Protein AF-A0A7C7DSP7-F1 (afdb_monomer_lite)

Radius of gyration: 11.72 Å; chains: 1; bounding box: 33×27×27 Å

Foldseek 3Di:
DDAWDWDKWWKDAPNHTDFIWTWTADPVSQFIQTQGDRVPDRPDQDDPPHQKMWIQGPVRDIFIWGFDDAGSVRSTTGTGGD

Sequence (82 aa):
MHMDRIGEGAIYAAGVWLARVHYTVTEDGAAIALRVYDGERDLFCPPIPAAELLLEFADGSHRWFRPSHGNPVAGTYTIIGH

Secondary structure (DSSP, 8-state):
----EEEEEEEEETTEEEEEEEEEE-TTSS-EEEEEESSSSB--SSPPS-SSEEEEPTTS-EEEEEEEEEETTTTEEEEEE-

Structure (mmCIF, N/CA/C/O backbone):
data_AF-A0A7C7DSP7-F1
#
_entry.id   AF-A0A7C7DSP7-F1
#
loop_
_atom_site.group_PDB
_atom_site.id
_atom_site.type_symbol
_atom_site.label_atom_id
_atom_site.label_alt_id
_atom_site.label_comp_id
_atom_site.label_asym_id
_atom_site.label_entity_id
_atom_site.label_seq_id
_atom_site.pdbx_PDB_ins_code
_atom_site.Cartn_x
_atom_site.Cartn_y
_atom_site.Cartn_z
_atom_site.occupancy
_atom_site.B_iso_or_equiv
_atom_site.auth_seq_id
_atom_site.auth_comp_id
_atom_site.auth_asym_id
_atom_site.auth_atom_id
_atom_site.pdbx_PDB_model_num
ATOM 1 N N . MET A 1 1 ? 21.197 9.519 -13.548 1.00 41.53 1 MET A N 1
ATOM 2 C CA . MET A 1 1 ? 21.046 8.502 -12.491 1.00 41.53 1 MET A CA 1
ATOM 3 C C . MET A 1 1 ? 19.732 8.826 -11.808 1.00 41.53 1 MET A C 1
ATOM 5 O O . MET A 1 1 ? 19.688 9.784 -11.051 1.00 41.53 1 MET A O 1
ATOM 9 N N . HIS A 1 2 ? 18.652 8.184 -12.242 1.00 50.81 2 HIS A N 1
ATOM 10 C CA . HIS A 1 2 ? 17.301 8.425 -11.731 1.00 50.81 2 HIS A CA 1
ATOM 11 C C . HIS A 1 2 ? 17.020 7.390 -10.637 1.00 50.81 2 HIS A C 1
ATOM 13 O O . HIS A 1 2 ? 17.434 6.242 -10.788 1.00 50.81 2 HIS A O 1
ATOM 19 N N . MET A 1 3 ? 16.433 7.809 -9.514 1.00 58.53 3 MET A N 1
ATOM 20 C CA . MET A 1 3 ? 16.279 6.976 -8.316 1.00 58.53 3 MET A CA 1
ATOM 21 C C . MET A 1 3 ? 14.801 6.741 -8.020 1.00 58.53 3 MET A C 1
ATOM 23 O O . MET A 1 3 ? 14.035 7.699 -7.933 1.00 58.53 3 MET A O 1
ATOM 27 N N . ASP A 1 4 ? 14.432 5.476 -7.823 1.00 69.88 4 ASP A N 1
ATOM 28 C CA . ASP A 1 4 ? 13.130 5.088 -7.290 1.00 69.88 4 ASP A CA 1
ATOM 29 C C . ASP A 1 4 ? 12.863 5.777 -5.946 1.00 69.88 4 ASP A C 1
ATOM 31 O O . ASP A 1 4 ? 13.759 5.923 -5.103 1.00 69.88 4 ASP A O 1
ATOM 35 N N . ARG A 1 5 ? 11.609 6.177 -5.710 1.00 77.69 5 ARG A N 1
ATOM 36 C CA . ARG A 1 5 ? 11.213 6.711 -4.405 1.00 77.69 5 ARG A CA 1
ATOM 37 C C . ARG A 1 5 ? 10.950 5.541 -3.463 1.00 77.69 5 ARG A C 1
ATOM 39 O O . ARG A 1 5 ? 9.916 4.879 -3.557 1.00 77.69 5 ARG A O 1
ATOM 46 N N . ILE A 1 6 ? 11.872 5.321 -2.534 1.00 84.06 6 ILE A N 1
ATOM 47 C CA . ILE A 1 6 ? 11.806 4.254 -1.529 1.00 84.06 6 ILE A CA 1
ATOM 48 C C . ILE A 1 6 ? 11.462 4.863 -0.168 1.00 84.06 6 ILE A C 1
ATOM 50 O O . ILE A 1 6 ? 11.961 5.935 0.179 1.00 84.06 6 ILE A O 1
ATOM 54 N N . GLY A 1 7 ? 10.610 4.203 0.614 1.00 87.25 7 GLY A N 1
ATOM 55 C CA . GLY A 1 7 ? 10.318 4.647 1.975 1.00 87.25 7 GLY A CA 1
ATOM 56 C C . GLY A 1 7 ? 9.382 3.730 2.747 1.00 87.25 7 GLY A C 1
ATOM 57 O O . GLY A 1 7 ? 8.967 2.680 2.259 1.00 87.25 7 GLY A O 1
ATOM 58 N N . GLU A 1 8 ? 9.058 4.145 3.969 1.00 88.75 8 GLU A N 1
ATOM 59 C CA . GLU A 1 8 ? 8.046 3.500 4.804 1.00 88.75 8 GLU A CA 1
ATOM 60 C C . GLU A 1 8 ? 6.739 4.291 4.752 1.00 88.75 8 GLU A C 1
ATOM 62 O O . GLU A 1 8 ? 6.744 5.522 4.711 1.00 88.75 8 GLU A O 1
ATOM 67 N N . GLY A 1 9 ? 5.617 3.586 4.770 1.00 89.31 9 GLY A N 1
ATOM 68 C CA . GLY A 1 9 ? 4.292 4.181 4.735 1.00 89.31 9 GLY A CA 1
ATOM 69 C C . GLY A 1 9 ? 3.254 3.300 5.410 1.00 89.31 9 GLY A C 1
ATOM 70 O O . GLY A 1 9 ? 3.579 2.326 6.098 1.00 89.31 9 GLY A O 1
ATOM 71 N N . ALA A 1 10 ? 1.990 3.628 5.179 1.00 88.62 10 ALA A N 1
ATOM 72 C CA . ALA A 1 10 ? 0.857 2.842 5.644 1.00 88.62 10 ALA A CA 1
ATOM 73 C C . ALA A 1 10 ? -0.132 2.608 4.508 1.00 88.62 10 ALA A C 1
ATOM 75 O O . ALA A 1 10 ? -0.309 3.463 3.641 1.00 88.62 10 ALA A O 1
ATOM 76 N N . ILE A 1 11 ? -0.787 1.451 4.526 1.00 85.50 11 ILE A N 1
ATOM 77 C CA . ILE A 1 11 ? -1.894 1.164 3.617 1.00 85.50 11 ILE A CA 1
ATOM 78 C C . ILE A 1 11 ? -3.216 1.108 4.367 1.00 85.50 11 ILE A C 1
ATOM 80 O O . ILE A 1 11 ? -3.308 0.573 5.475 1.00 85.50 11 ILE A O 1
ATOM 84 N N . TYR A 1 12 ? -4.247 1.630 3.717 1.00 87.44 12 TYR A N 1
ATOM 85 C CA . TYR A 1 12 ? -5.610 1.657 4.219 1.00 87.44 12 TYR A CA 1
ATOM 86 C C . TYR A 1 12 ? -6.559 1.046 3.187 1.00 87.44 12 TYR A C 1
ATOM 88 O O . TYR A 1 12 ? -6.359 1.211 1.983 1.00 87.44 12 TYR A O 1
ATOM 96 N N . ALA A 1 13 ? -7.622 0.392 3.651 1.00 85.50 13 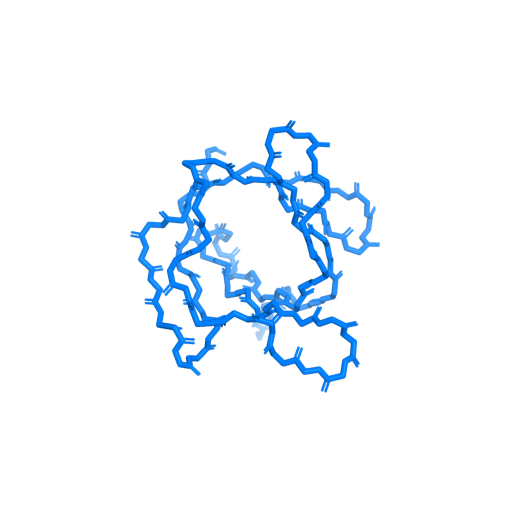ALA A N 1
ATOM 97 C CA . ALA A 1 13 ? -8.742 -0.050 2.821 1.00 85.50 13 ALA A CA 1
ATOM 98 C C . ALA A 1 13 ? -10.038 0.541 3.369 1.00 85.50 13 ALA A C 1
ATOM 100 O O . ALA A 1 13 ? -10.323 0.400 4.555 1.00 85.50 13 ALA A O 1
ATOM 101 N N . ALA A 1 14 ? -10.820 1.213 2.519 1.00 85.62 14 ALA A N 1
ATOM 102 C CA . ALA A 1 14 ? -12.077 1.858 2.917 1.00 85.62 14 ALA A CA 1
ATOM 103 C C . ALA A 1 14 ? -11.949 2.758 4.174 1.00 85.62 14 ALA A C 1
ATOM 105 O O . ALA A 1 14 ? -12.833 2.785 5.027 1.00 85.62 14 ALA A O 1
ATOM 106 N N . GLY A 1 15 ? -10.822 3.471 4.309 1.00 84.75 15 GLY A N 1
ATOM 107 C CA . GLY A 1 15 ? -10.528 4.337 5.461 1.00 84.75 15 GLY A CA 1
ATOM 108 C C . GLY A 1 15 ? -10.052 3.607 6.724 1.00 84.75 15 GLY A C 1
ATOM 109 O O . GLY A 1 15 ? -9.755 4.257 7.722 1.00 84.75 15 GLY A O 1
ATOM 110 N N . VAL A 1 16 ? -9.941 2.278 6.695 1.00 85.12 16 VAL A N 1
ATOM 111 C CA . VAL A 1 16 ? -9.425 1.467 7.803 1.00 85.12 16 VAL A CA 1
ATOM 112 C C . VAL A 1 16 ? -7.933 1.235 7.614 1.00 85.12 16 VAL A C 1
ATOM 114 O O . VAL A 1 16 ? -7.505 0.783 6.552 1.00 85.12 16 VAL A O 1
ATOM 117 N N . TRP A 1 17 ? -7.143 1.528 8.648 1.00 86.75 17 TRP A N 1
ATOM 118 C CA . TRP A 1 17 ? -5.713 1.222 8.670 1.00 86.75 17 TRP A CA 1
ATOM 119 C C . TRP A 1 17 ? -5.499 -0.292 8.633 1.00 86.75 17 TRP A C 1
ATOM 121 O O . TRP A 1 17 ? -6.080 -1.013 9.445 1.00 86.75 17 TRP A O 1
ATOM 131 N N . LEU A 1 18 ? -4.682 -0.770 7.692 1.00 79.75 18 LEU A N 1
ATOM 132 C CA . LEU A 1 18 ? -4.387 -2.196 7.557 1.00 79.75 18 LEU A CA 1
ATOM 133 C C . LEU A 1 18 ? -3.015 -2.553 8.119 1.00 79.75 18 LEU A C 1
ATOM 135 O O . LEU A 1 18 ? -2.912 -3.468 8.932 1.00 79.75 18 LEU A O 1
ATOM 139 N N . ALA A 1 19 ? -1.964 -1.884 7.643 1.00 78.81 19 ALA A N 1
ATOM 140 C CA . ALA A 1 19 ? -0.593 -2.238 7.990 1.00 78.81 19 ALA A CA 1
ATOM 141 C C . ALA A 1 19 ? 0.419 -1.157 7.594 1.00 78.81 19 ALA A C 1
ATOM 143 O O . ALA A 1 19 ? 0.155 -0.312 6.731 1.00 78.81 19 ALA A O 1
ATOM 144 N N . ARG A 1 20 ? 1.618 -1.251 8.183 1.00 83.69 20 ARG A N 1
ATOM 145 C CA . ARG A 1 20 ? 2.814 -0.561 7.691 1.00 83.69 20 ARG A CA 1
ATOM 146 C C . ARG A 1 20 ?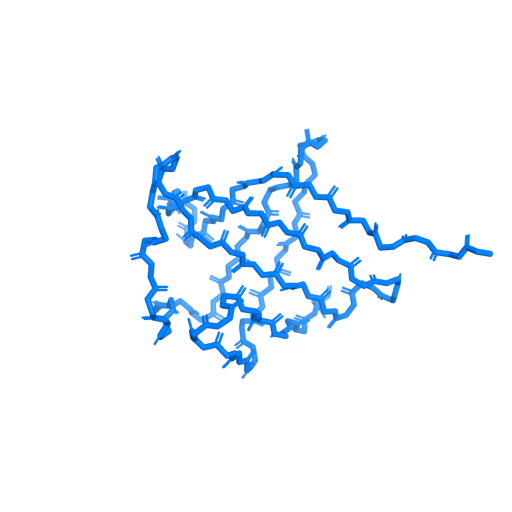 3.399 -1.292 6.490 1.00 83.69 20 ARG A C 1
ATOM 148 O O . ARG A 1 20 ? 3.327 -2.519 6.387 1.00 83.69 20 ARG A O 1
ATOM 155 N N . VAL A 1 21 ? 3.980 -0.514 5.583 1.00 81.38 21 VAL A N 1
ATOM 156 C CA . VAL A 1 21 ? 4.581 -1.025 4.352 1.00 81.38 21 VAL A CA 1
ATOM 157 C C . VAL A 1 21 ? 5.913 -0.364 4.049 1.00 81.38 21 VAL A C 1
ATOM 159 O O . VAL A 1 21 ? 6.100 0.822 4.314 1.00 81.38 21 VAL A O 1
ATOM 162 N N . HIS A 1 22 ? 6.830 -1.121 3.455 1.00 83.88 22 HIS A N 1
ATOM 163 C CA . HIS A 1 22 ? 7.928 -0.545 2.685 1.00 83.88 22 HIS A CA 1
ATOM 164 C C . HIS A 1 22 ? 7.463 -0.428 1.253 1.00 83.88 22 HIS A C 1
ATOM 166 O O . HIS A 1 22 ? 7.021 -1.420 0.672 1.00 83.88 22 HIS A O 1
ATOM 172 N N . TYR A 1 23 ? 7.559 0.772 0.698 1.00 81.19 23 TYR A N 1
ATOM 173 C CA . TYR A 1 23 ? 7.209 1.026 -0.683 1.00 81.19 23 TYR A CA 1
ATOM 174 C C . TYR A 1 23 ? 8.449 1.320 -1.521 1.00 81.19 23 TYR A C 1
ATOM 176 O O . TYR A 1 23 ? 9.417 1.927 -1.061 1.00 81.19 23 TYR A O 1
ATOM 184 N N . THR A 1 24 ? 8.395 0.919 -2.784 1.00 81.88 24 THR A N 1
ATOM 185 C CA . THR A 1 24 ? 9.283 1.408 -3.842 1.00 81.88 24 THR A CA 1
ATOM 186 C C . THR A 1 24 ? 8.405 1.842 -4.998 1.00 81.88 24 THR A C 1
ATOM 188 O O . THR A 1 24 ? 7.727 1.003 -5.585 1.00 81.88 24 THR A O 1
ATOM 191 N N . VAL A 1 25 ? 8.368 3.144 -5.275 1.00 77.25 25 VAL A N 1
ATOM 192 C CA . VAL A 1 25 ? 7.604 3.722 -6.385 1.00 77.25 25 VAL A CA 1
ATOM 193 C C . VAL A 1 25 ? 8.537 3.891 -7.577 1.00 77.25 25 VAL A C 1
ATOM 195 O O . VAL A 1 25 ? 9.567 4.558 -7.440 1.00 77.25 25 VAL A O 1
ATOM 198 N N . THR A 1 26 ? 8.154 3.315 -8.719 1.00 73.88 26 THR A N 1
ATOM 199 C CA . THR A 1 26 ? 8.875 3.500 -9.985 1.00 73.88 26 THR A CA 1
ATOM 200 C C . THR A 1 26 ? 8.845 4.957 -10.426 1.00 73.88 26 THR A C 1
ATOM 202 O O . THR A 1 26 ? 7.963 5.723 -10.038 1.00 73.88 26 THR A O 1
ATOM 205 N N . GLU A 1 27 ? 9.810 5.350 -11.252 1.00 73.56 27 GLU A N 1
ATOM 206 C CA . GLU A 1 27 ? 9.969 6.721 -11.755 1.00 73.56 27 GLU A CA 1
ATOM 207 C C . GLU A 1 27 ? 8.691 7.284 -12.403 1.00 73.56 27 GLU A C 1
ATOM 209 O O . GLU A 1 27 ? 8.265 8.398 -12.103 1.00 73.56 27 GLU A O 1
ATOM 214 N N . ASP A 1 28 ? 8.040 6.479 -13.239 1.00 69.12 28 ASP A N 1
ATOM 215 C CA . ASP A 1 28 ? 6.759 6.765 -13.895 1.00 69.12 28 ASP A CA 1
ATOM 216 C C . ASP A 1 28 ? 5.560 6.788 -12.927 1.00 69.12 28 ASP A C 1
ATOM 218 O O . ASP A 1 28 ? 4.451 7.170 -13.305 1.00 69.12 28 ASP A O 1
ATOM 222 N N . GLY A 1 29 ? 5.760 6.386 -11.670 1.00 64.62 29 GLY A N 1
ATOM 223 C CA . GLY A 1 29 ? 4.723 6.303 -10.651 1.00 64.62 29 GLY A CA 1
ATOM 224 C C . GLY A 1 29 ? 3.679 5.215 -10.906 1.00 64.62 29 GLY A C 1
ATOM 225 O O . GLY A 1 29 ? 2.717 5.137 -10.135 1.00 64.62 29 GLY A O 1
ATOM 226 N N . ALA A 1 30 ? 3.860 4.398 -11.948 1.00 62.34 30 ALA A N 1
ATOM 227 C CA . ALA A 1 30 ? 2.902 3.405 -12.413 1.00 62.34 30 ALA A CA 1
ATOM 228 C C . ALA A 1 30 ? 3.125 2.012 -11.809 1.00 62.34 30 ALA A C 1
ATOM 230 O O . ALA A 1 30 ? 2.390 1.083 -12.133 1.00 62.34 30 ALA A O 1
ATOM 231 N N . ALA A 1 31 ? 4.117 1.834 -10.935 1.00 62.31 31 ALA A N 1
ATOM 232 C CA . ALA A 1 31 ? 4.255 0.628 -10.134 1.00 62.31 31 ALA A CA 1
ATOM 233 C C . ALA A 1 31 ? 4.759 0.951 -8.725 1.00 62.31 31 ALA A C 1
ATOM 235 O O . ALA A 1 31 ? 5.592 1.836 -8.521 1.00 62.31 31 ALA A O 1
ATOM 236 N N . ILE A 1 32 ? 4.228 0.224 -7.737 1.00 69.19 32 ILE A N 1
ATOM 237 C CA . ILE A 1 32 ? 4.606 0.382 -6.335 1.00 69.19 32 ILE A CA 1
ATOM 238 C C . ILE A 1 32 ? 4.797 -1.001 -5.711 1.00 69.19 32 ILE A C 1
ATOM 240 O O . ILE A 1 32 ? 3.828 -1.670 -5.364 1.00 69.19 32 ILE A O 1
ATOM 244 N N . ALA A 1 33 ? 6.043 -1.429 -5.517 1.00 69.00 33 ALA A N 1
ATOM 245 C CA . ALA A 1 33 ? 6.309 -2.626 -4.723 1.00 69.00 33 ALA A CA 1
ATOM 246 C C . ALA A 1 33 ? 5.955 -2.338 -3.256 1.00 69.00 33 ALA A C 1
ATOM 248 O O . ALA A 1 33 ? 6.384 -1.305 -2.748 1.00 69.00 33 ALA A O 1
ATOM 249 N N . LEU A 1 34 ? 5.185 -3.208 -2.585 1.00 73.75 34 LEU A N 1
ATOM 250 C CA . LEU A 1 34 ? 4.737 -3.005 -1.199 1.00 73.75 34 LEU A CA 1
ATOM 251 C C . LEU A 1 34 ? 5.029 -4.225 -0.334 1.00 73.75 34 LEU A C 1
ATOM 253 O O . LEU A 1 34 ? 4.293 -5.211 -0.368 1.00 73.75 34 LEU A O 1
ATOM 257 N N . ARG A 1 35 ? 6.037 -4.132 0.524 1.00 74.06 35 ARG A N 1
ATOM 258 C CA . ARG A 1 35 ? 6.290 -5.159 1.531 1.00 74.06 35 ARG A CA 1
ATOM 259 C C . ARG A 1 35 ? 5.491 -4.836 2.786 1.00 74.06 35 ARG A C 1
ATOM 261 O O . ARG A 1 35 ? 5.749 -3.812 3.408 1.00 74.06 35 ARG A O 1
ATOM 268 N N . VAL A 1 36 ? 4.526 -5.682 3.144 1.00 71.94 36 VAL A N 1
ATOM 269 C CA . VAL A 1 36 ? 3.654 -5.491 4.316 1.00 71.94 36 VAL A CA 1
ATOM 270 C C . VAL A 1 36 ? 4.246 -6.200 5.532 1.00 71.94 36 VAL A C 1
ATOM 272 O O . VAL A 1 36 ? 4.431 -7.416 5.497 1.00 71.94 36 VAL A O 1
ATOM 275 N N . TYR A 1 37 ? 4.507 -5.468 6.613 1.00 69.94 37 TYR A N 1
ATOM 276 C CA . TYR A 1 37 ? 5.153 -6.003 7.817 1.00 69.94 37 TYR A CA 1
ATOM 277 C C . TYR A 1 37 ? 4.555 -5.388 9.095 1.00 69.94 37 TYR A C 1
ATOM 279 O O . TYR A 1 37 ? 4.077 -4.253 9.074 1.00 69.94 37 TYR A O 1
ATOM 287 N N . ASP A 1 38 ? 4.560 -6.130 10.209 1.00 65.38 38 ASP A N 1
ATOM 288 C CA . ASP A 1 38 ? 4.081 -5.650 11.528 1.00 65.38 38 ASP A CA 1
ATOM 289 C C . ASP A 1 38 ? 5.153 -4.912 12.343 1.00 65.38 38 ASP A C 1
ATOM 291 O O . ASP A 1 38 ? 4.895 -4.476 13.462 1.00 65.38 38 ASP A O 1
ATOM 295 N N . GLY A 1 39 ? 6.351 -4.755 11.782 1.00 61.16 39 GLY A N 1
ATOM 296 C CA . GLY A 1 39 ? 7.529 -4.241 12.481 1.00 61.16 39 GLY A CA 1
ATOM 297 C C . GLY A 1 39 ? 8.569 -5.317 12.794 1.00 61.16 39 GLY A C 1
ATOM 298 O O . GLY A 1 39 ? 9.737 -4.972 12.938 1.00 61.16 39 GLY A O 1
ATOM 299 N N . GLU A 1 40 ? 8.194 -6.599 12.809 1.00 59.56 40 GLU A N 1
ATOM 300 C CA . GLU A 1 40 ? 9.117 -7.715 13.067 1.00 59.56 40 GLU A CA 1
ATOM 301 C C . GLU A 1 40 ? 9.033 -8.830 12.011 1.00 59.56 40 GLU A C 1
ATOM 303 O O . GLU A 1 40 ? 10.024 -9.521 11.763 1.00 59.56 40 GLU A O 1
ATOM 308 N N . ARG A 1 41 ? 7.874 -9.020 11.364 1.00 58.16 41 ARG A N 1
ATOM 309 C CA . ARG A 1 41 ? 7.613 -10.108 10.411 1.00 58.16 41 ARG A CA 1
ATOM 310 C C . ARG A 1 41 ? 6.805 -9.627 9.210 1.00 58.16 41 ARG A C 1
ATOM 312 O O . ARG A 1 41 ? 5.950 -8.750 9.313 1.00 58.16 41 ARG A O 1
ATOM 319 N N . ASP A 1 42 ? 7.058 -10.255 8.064 1.00 61.59 42 ASP A N 1
ATOM 320 C CA . ASP A 1 42 ? 6.200 -10.121 6.888 1.00 61.59 42 ASP A CA 1
ATOM 321 C C . ASP A 1 42 ? 4.809 -10.672 7.222 1.00 61.59 42 ASP A C 1
ATOM 323 O O . ASP A 1 42 ? 4.653 -11.852 7.541 1.00 61.59 42 ASP A O 1
ATOM 327 N N . LEU A 1 43 ? 3.804 -9.795 7.199 1.00 59.00 43 LEU A N 1
ATOM 328 C CA . LEU A 1 43 ? 2.460 -10.100 7.695 1.00 59.00 43 LEU A CA 1
ATOM 329 C C . LEU A 1 43 ? 1.612 -10.890 6.691 1.00 59.00 43 LEU A C 1
ATOM 331 O O . LEU A 1 43 ? 0.633 -11.518 7.090 1.00 59.00 43 LEU A O 1
ATOM 335 N N . PHE A 1 44 ? 1.949 -10.860 5.397 1.00 54.94 44 PHE A N 1
ATOM 336 C CA . PHE A 1 44 ? 1.081 -11.410 4.354 1.00 54.94 44 PHE A CA 1
ATOM 337 C C . PHE A 1 44 ? 1.824 -12.145 3.240 1.00 54.94 44 PHE A C 1
ATOM 339 O O . PHE A 1 44 ? 2.748 -11.618 2.628 1.00 54.94 44 PHE A O 1
ATOM 346 N N . CYS A 1 45 ? 1.291 -13.321 2.898 1.00 51.03 45 CYS A N 1
ATOM 347 C CA . CYS A 1 45 ? 1.331 -13.872 1.549 1.00 51.03 45 CYS A CA 1
ATOM 348 C C . CYS A 1 45 ? 0.007 -13.430 0.871 1.00 51.03 45 CYS A C 1
ATOM 350 O O . CYS A 1 45 ? -1.049 -13.843 1.353 1.00 51.03 45 CYS A O 1
ATOM 352 N N . PRO A 1 46 ? 0.006 -12.520 -0.127 1.00 57.16 46 PRO A N 1
ATOM 353 C CA . PRO A 1 46 ? -1.203 -11.962 -0.749 1.00 57.16 46 PRO A CA 1
ATOM 354 C C . PRO A 1 46 ? -2.216 -12.977 -1.297 1.00 57.16 46 PRO A C 1
ATOM 356 O O . PRO A 1 46 ? -1.876 -14.147 -1.487 1.00 57.16 46 PRO A O 1
ATOM 359 N N . PRO A 1 47 ? -3.438 -12.512 -1.652 1.00 56.59 47 PRO A N 1
ATOM 360 C CA . PRO A 1 47 ? -3.843 -11.107 -1.873 1.00 56.59 47 PRO A CA 1
ATOM 361 C C . PRO A 1 47 ? -4.360 -10.364 -0.632 1.00 56.59 47 PRO A C 1
ATOM 363 O O . PRO A 1 47 ? -5.093 -10.926 0.177 1.00 56.59 47 PRO A O 1
ATOM 366 N N . ILE A 1 48 ? -4.040 -9.064 -0.531 1.00 63.03 48 ILE A N 1
ATOM 367 C CA . ILE A 1 48 ? -4.784 -8.127 0.327 1.00 63.03 48 ILE A CA 1
ATOM 368 C C . ILE A 1 48 ? -6.216 -8.076 -0.237 1.00 63.03 48 ILE A C 1
ATOM 370 O O . ILE A 1 48 ? -6.372 -7.710 -1.404 1.00 63.03 48 ILE A O 1
ATOM 374 N N . PRO A 1 49 ? -7.258 -8.456 0.524 1.00 63.41 49 PRO A N 1
ATOM 375 C CA . PRO A 1 49 ? -8.620 -8.595 0.008 1.00 63.41 49 PRO A CA 1
ATOM 376 C C . PRO A 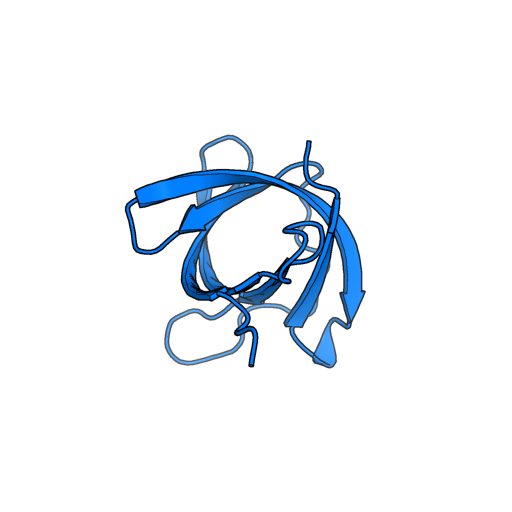1 49 ? -9.320 -7.231 -0.101 1.00 63.41 49 PRO A C 1
ATOM 378 O O . PRO A 1 49 ? -10.341 -6.986 0.535 1.00 63.41 49 PRO A O 1
ATOM 381 N N . ALA A 1 50 ? -8.757 -6.317 -0.891 1.00 69.81 50 ALA A N 1
ATOM 382 C CA . ALA A 1 50 ? -9.305 -4.989 -1.127 1.00 69.81 50 ALA A CA 1
ATOM 383 C C . ALA A 1 50 ? -9.248 -4.647 -2.619 1.00 69.81 50 ALA A C 1
ATOM 385 O O . ALA A 1 50 ? -8.205 -4.769 -3.259 1.00 69.81 50 ALA A O 1
ATOM 386 N N . ALA A 1 51 ? -10.385 -4.206 -3.165 1.00 74.62 51 ALA A N 1
ATOM 387 C CA . ALA A 1 51 ? -10.482 -3.768 -4.557 1.00 74.62 51 ALA A CA 1
ATOM 388 C C . ALA A 1 51 ? -9.750 -2.437 -4.802 1.00 74.62 51 ALA A C 1
ATOM 390 O O . ALA A 1 51 ? -9.312 -2.166 -5.918 1.00 74.62 51 ALA A O 1
ATOM 391 N N . GLU A 1 52 ? -9.619 -1.620 -3.758 1.00 82.44 52 GLU A N 1
ATOM 392 C CA . GLU A 1 52 ? -8.972 -0.316 -3.788 1.00 82.44 52 GLU A CA 1
ATOM 393 C C . GLU A 1 52 ? -8.302 -0.048 -2.438 1.00 82.44 52 GLU A C 1
ATOM 395 O O . GLU A 1 52 ? -8.847 -0.370 -1.377 1.00 82.44 52 GLU A O 1
ATOM 400 N N . LEU A 1 53 ? -7.097 0.505 -2.494 1.00 83.69 53 LEU A N 1
ATOM 401 C CA . LEU A 1 53 ? -6.234 0.772 -1.354 1.00 83.69 53 LEU A CA 1
ATOM 402 C C . LEU A 1 53 ? -5.731 2.214 -1.419 1.00 83.69 53 LEU A C 1
ATOM 404 O O . LEU A 1 53 ? -5.561 2.784 -2.497 1.00 83.69 53 LEU A O 1
ATOM 408 N N . LEU A 1 54 ? -5.463 2.791 -0.255 1.00 88.00 54 LEU A N 1
ATOM 409 C CA . LEU A 1 54 ? -4.818 4.090 -0.109 1.00 88.00 54 LEU A CA 1
ATOM 410 C C . LEU A 1 54 ? -3.429 3.879 0.480 1.00 88.00 54 LEU A C 1
ATOM 412 O O . LEU A 1 54 ? -3.313 3.306 1.561 1.00 88.00 54 LEU A O 1
ATOM 416 N N . LEU A 1 55 ? -2.393 4.342 -0.214 1.00 87.06 55 LEU A N 1
ATOM 417 C CA . LE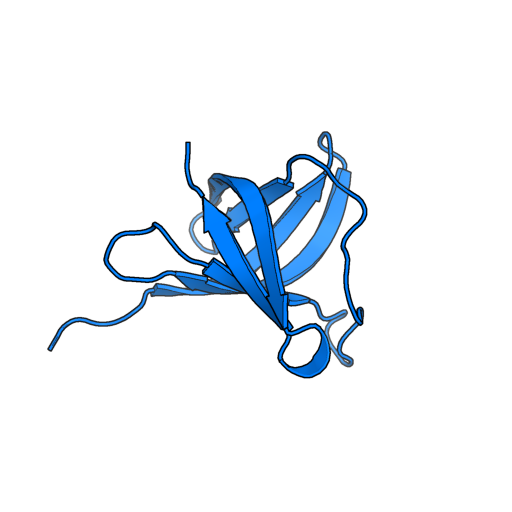U A 1 55 ? -1.036 4.419 0.316 1.00 87.06 55 LEU A CA 1
ATOM 418 C C . LEU A 1 55 ? -0.804 5.811 0.894 1.00 87.06 55 LEU A C 1
ATOM 420 O O . LEU A 1 55 ? -0.942 6.801 0.181 1.00 87.06 55 LEU A O 1
ATOM 424 N N . GLU A 1 56 ? -0.413 5.869 2.158 1.00 90.88 56 GLU A N 1
ATOM 425 C CA . GLU A 1 56 ? 0.166 7.046 2.796 1.00 90.88 56 GLU A CA 1
ATOM 426 C C . GLU A 1 56 ? 1.687 6.947 2.768 1.00 90.88 56 GLU A C 1
ATOM 428 O O . GLU A 1 56 ? 2.266 5.974 3.257 1.00 90.88 56 GLU A O 1
ATOM 433 N N . PHE A 1 57 ? 2.325 7.951 2.178 1.00 88.38 57 PHE A N 1
ATOM 434 C CA . PHE A 1 57 ? 3.773 8.071 2.103 1.00 88.38 57 PHE A CA 1
ATOM 435 C C . PHE A 1 57 ? 4.345 8.732 3.364 1.00 88.38 57 PHE A C 1
ATOM 437 O O . PHE A 1 57 ? 3.643 9.422 4.098 1.00 88.38 57 PHE A O 1
ATOM 444 N N . ALA A 1 58 ? 5.658 8.599 3.574 1.00 86.06 58 ALA A N 1
ATOM 445 C CA . ALA A 1 58 ? 6.352 9.192 4.723 1.00 86.06 58 ALA A CA 1
ATOM 446 C C . ALA A 1 58 ? 6.232 10.729 4.827 1.00 86.06 58 ALA A C 1
ATOM 448 O O . ALA A 1 58 ? 6.412 11.285 5.905 1.00 86.06 58 ALA A O 1
ATOM 449 N N . ASP A 1 59 ? 5.956 11.423 3.719 1.00 85.50 59 ASP A N 1
ATOM 450 C CA . ASP A 1 59 ? 5.736 12.878 3.692 1.00 85.50 59 ASP A CA 1
ATOM 451 C C . ASP A 1 59 ? 4.278 13.274 3.988 1.00 85.50 59 ASP A C 1
ATOM 453 O O . ASP A 1 59 ? 3.929 14.449 3.884 1.00 85.50 59 ASP A O 1
ATOM 457 N N . GLY A 1 60 ? 3.423 12.304 4.329 1.00 87.00 60 GLY A N 1
ATOM 458 C CA . GLY A 1 60 ? 1.997 12.497 4.578 1.00 87.00 60 GLY A CA 1
ATOM 459 C C . GLY A 1 60 ? 1.150 12.637 3.312 1.00 87.00 60 GLY A C 1
ATOM 460 O O . GLY A 1 60 ? -0.057 12.840 3.419 1.00 87.00 60 GLY A O 1
ATOM 461 N N . SER A 1 61 ? 1.743 12.541 2.116 1.00 88.94 61 SER A N 1
ATOM 462 C CA . SER A 1 61 ? 0.969 12.494 0.876 1.00 88.94 61 SER A CA 1
ATOM 463 C C . SER A 1 61 ? 0.272 11.143 0.711 1.00 88.94 61 SER A C 1
ATOM 465 O O . SER A 1 61 ? 0.718 10.118 1.234 1.00 88.94 61 SER A O 1
ATOM 467 N N . HIS A 1 62 ? -0.828 11.135 -0.043 1.00 88.75 62 HIS A N 1
ATOM 468 C CA . HIS A 1 62 ? -1.654 9.947 -0.243 1.00 88.75 62 HIS A CA 1
ATOM 469 C C . HIS A 1 62 ? -1.822 9.614 -1.723 1.00 88.75 62 HIS A C 1
ATOM 471 O O . HIS A 1 62 ? -1.944 10.509 -2.561 1.00 88.75 62 HIS A O 1
ATOM 477 N N . ARG A 1 63 ? -1.880 8.321 -2.052 1.00 84.88 63 ARG A N 1
ATOM 478 C CA . ARG A 1 63 ? -2.201 7.837 -3.400 1.00 84.88 63 ARG A CA 1
ATOM 479 C C . ARG A 1 63 ? -3.175 6.671 -3.346 1.00 84.88 63 ARG A C 1
ATOM 481 O O . ARG A 1 63 ? -2.890 5.645 -2.730 1.00 84.88 63 ARG A O 1
ATOM 488 N N . TRP A 1 64 ? -4.305 6.838 -4.024 1.00 84.50 64 TRP A N 1
ATOM 489 C CA . TRP A 1 64 ? -5.257 5.761 -4.266 1.00 84.50 64 TRP A CA 1
ATOM 490 C C . TRP A 1 64 ? -4.749 4.830 -5.342 1.00 84.50 64 TRP A C 1
ATOM 492 O O . TRP A 1 64 ? -4.136 5.266 -6.320 1.00 84.50 64 TRP A O 1
ATOM 502 N N . PHE A 1 65 ? -5.017 3.545 -5.159 1.00 78.25 65 PHE A N 1
ATOM 503 C CA . PHE A 1 65 ? -4.530 2.557 -6.080 1.00 78.25 65 PHE A CA 1
ATOM 504 C C . PHE A 1 65 ? -5.273 1.229 -6.047 1.00 78.25 65 PHE A C 1
ATOM 506 O O . PHE A 1 65 ? -5.936 0.881 -5.070 1.00 78.25 65 PHE A O 1
ATOM 513 N N . ARG A 1 66 ? -5.118 0.454 -7.124 1.00 76.69 66 ARG A N 1
ATOM 514 C CA . ARG A 1 66 ? -5.665 -0.900 -7.224 1.00 76.69 66 ARG A CA 1
ATOM 515 C C . ARG A 1 66 ? -4.543 -1.913 -7.424 1.00 76.69 66 ARG A C 1
ATOM 517 O O . ARG A 1 66 ? -3.729 -1.724 -8.333 1.00 76.69 66 ARG A O 1
ATOM 524 N N . PRO A 1 67 ? -4.472 -2.975 -6.607 1.00 71.75 67 PRO A N 1
ATOM 525 C CA . PRO A 1 67 ? -3.527 -4.055 -6.853 1.00 71.75 67 PRO A CA 1
ATOM 526 C C . PRO A 1 67 ? -3.904 -4.752 -8.170 1.00 71.75 67 PRO A C 1
ATOM 528 O O . PRO A 1 67 ? -5.016 -5.259 -8.297 1.00 71.75 67 PRO A O 1
ATOM 531 N N . SER A 1 68 ? -3.011 -4.751 -9.165 1.00 67.44 68 SER A N 1
ATOM 532 C CA . SER A 1 68 ? -3.273 -5.386 -10.469 1.00 67.44 68 SER A CA 1
ATOM 533 C C . SER A 1 68 ? -2.719 -6.812 -10.533 1.00 67.44 68 SER A C 1
ATOM 535 O O . SER A 1 68 ? -3.431 -7.749 -10.885 1.00 67.44 68 SER A O 1
ATOM 537 N N . HIS A 1 69 ? -1.455 -6.987 -10.147 1.00 60.28 69 HIS A N 1
ATOM 538 C CA . HIS A 1 69 ? -0.755 -8.266 -10.037 1.00 60.28 69 HIS A CA 1
ATOM 539 C C . HIS A 1 69 ? 0.369 -8.136 -9.002 1.00 60.28 69 HIS A C 1
ATOM 541 O O . HIS A 1 69 ? 0.811 -7.030 -8.701 1.00 60.28 69 HIS A O 1
ATOM 547 N N . GLY A 1 70 ? 0.856 -9.241 -8.449 1.00 59.12 70 GLY A N 1
ATOM 548 C CA . GLY A 1 70 ? 1.980 -9.198 -7.526 1.00 59.12 70 GLY A CA 1
ATOM 549 C C . GLY A 1 70 ? 2.565 -10.570 -7.254 1.00 59.12 70 GLY A C 1
ATOM 550 O O . GLY A 1 70 ? 1.897 -11.584 -7.448 1.00 59.12 70 GLY A O 1
ATOM 551 N N . ASN A 1 71 ? 3.816 -10.592 -6.800 1.00 53.84 71 ASN A N 1
ATOM 552 C CA . ASN A 1 71 ? 4.451 -11.803 -6.302 1.00 53.84 71 ASN A CA 1
ATOM 553 C C . ASN A 1 71 ? 4.287 -11.854 -4.774 1.00 53.84 71 ASN A C 1
ATOM 555 O O . ASN A 1 71 ? 4.923 -11.056 -4.076 1.00 53.84 71 ASN A O 1
ATOM 559 N N . PRO A 1 72 ? 3.492 -12.805 -4.247 1.00 50.28 72 PRO A N 1
ATOM 560 C CA . PRO A 1 72 ? 3.283 -12.955 -2.816 1.00 50.28 72 PRO A CA 1
ATOM 561 C C . PRO A 1 72 ? 4.524 -13.243 -2.006 1.00 50.28 72 PRO A C 1
ATOM 563 O O . PRO A 1 72 ? 4.659 -12.783 -0.879 1.00 50.28 72 PRO A O 1
ATOM 566 N N . VAL A 1 73 ? 5.438 -13.982 -2.615 1.00 47.19 73 VAL A N 1
ATOM 567 C CA . VAL A 1 73 ? 6.685 -14.401 -1.994 1.00 47.19 73 VAL A CA 1
ATOM 568 C C . VAL A 1 73 ? 7.670 -13.233 -1.930 1.00 47.19 73 VAL A C 1
ATOM 570 O O . VAL A 1 73 ? 8.512 -13.193 -1.042 1.00 47.19 73 VAL A O 1
ATOM 573 N N . ALA A 1 74 ? 7.550 -12.261 -2.841 1.00 50.50 74 ALA A N 1
ATOM 574 C CA . ALA A 1 74 ? 8.431 -11.096 -2.904 1.00 50.50 74 ALA A CA 1
ATOM 575 C C . ALA A 1 74 ? 7.804 -9.807 -2.343 1.00 50.50 74 ALA A C 1
ATOM 577 O O . ALA A 1 74 ? 8.433 -8.755 -2.440 1.00 50.50 74 ALA A O 1
ATOM 578 N N . GLY A 1 75 ? 6.565 -9.845 -1.827 1.00 51.78 75 GLY A N 1
ATOM 579 C CA . GLY A 1 75 ? 5.860 -8.649 -1.342 1.00 51.78 75 GLY A CA 1
ATOM 580 C C . GLY A 1 75 ? 5.858 -7.511 -2.369 1.00 51.78 75 GLY A C 1
ATOM 581 O O . GLY A 1 75 ? 6.070 -6.355 -2.034 1.00 51.78 75 GLY A O 1
ATOM 582 N N . THR A 1 76 ? 5.745 -7.835 -3.654 1.00 56.31 76 THR A N 1
ATOM 583 C CA . THR A 1 76 ? 5.846 -6.845 -4.731 1.00 56.31 76 THR A CA 1
ATOM 584 C C . THR A 1 76 ? 4.524 -6.802 -5.460 1.00 56.31 76 THR A C 1
ATOM 586 O O . THR A 1 76 ? 4.073 -7.831 -5.959 1.00 56.31 76 THR A O 1
ATOM 589 N N . TYR A 1 77 ? 3.919 -5.620 -5.526 1.00 63.97 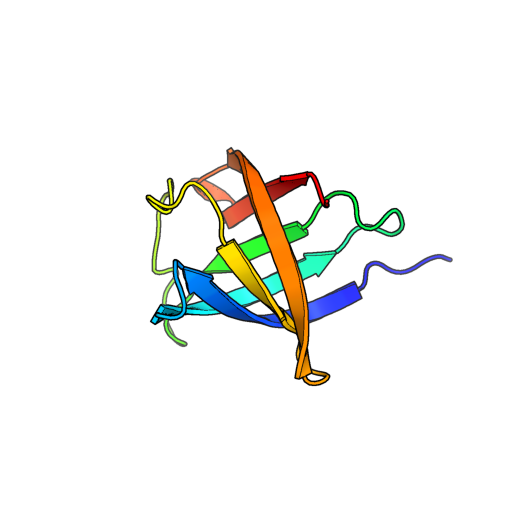77 TYR A N 1
ATOM 590 C CA . TYR A 1 77 ? 2.676 -5.385 -6.241 1.00 63.97 77 TYR A CA 1
ATOM 591 C C . TYR A 1 77 ? 2.957 -4.440 -7.404 1.00 63.97 77 TYR A C 1
ATOM 593 O O . TYR A 1 77 ? 3.751 -3.511 -7.309 1.00 63.97 77 TYR A O 1
ATOM 601 N N . THR A 1 78 ? 2.328 -4.695 -8.534 1.00 62.31 78 THR A N 1
ATOM 602 C CA . THR A 1 78 ? 2.203 -3.713 -9.600 1.00 62.31 78 THR A CA 1
ATOM 603 C C . THR A 1 78 ? 0.844 -3.066 -9.431 1.00 62.31 78 THR A C 1
ATOM 605 O O . THR A 1 78 ? -0.141 -3.714 -9.061 1.00 62.31 78 THR A O 1
ATOM 608 N N . ILE A 1 79 ? 0.814 -1.755 -9.599 1.00 67.31 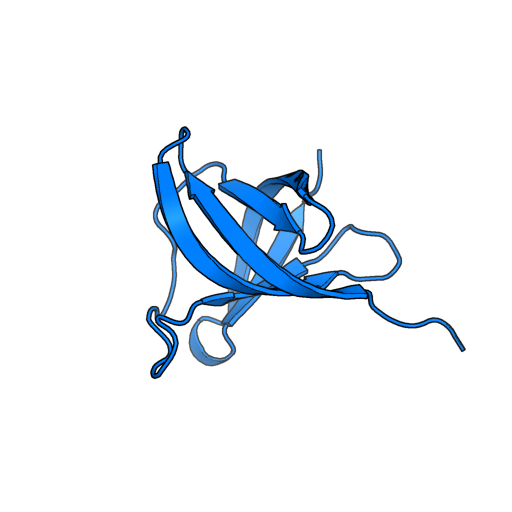79 ILE A N 1
ATOM 609 C CA . ILE A 1 79 ? -0.285 -0.935 -9.136 1.00 67.31 79 ILE A CA 1
ATOM 610 C C . ILE A 1 79 ? -0.597 0.077 -10.223 1.00 67.31 79 ILE A C 1
ATOM 612 O O . ILE A 1 79 ? 0.251 0.894 -10.539 1.00 67.31 79 ILE A O 1
ATOM 616 N N . ILE A 1 80 ? -1.815 0.068 -10.756 1.00 61.31 80 ILE A N 1
ATOM 617 C CA . ILE A 1 80 ? -2.227 1.085 -11.727 1.00 61.31 80 ILE A CA 1
ATOM 618 C C . ILE A 1 80 ? -2.711 2.304 -10.935 1.00 61.31 80 ILE A C 1
ATOM 620 O O . ILE A 1 80 ? -3.709 2.219 -10.215 1.00 61.31 80 ILE A O 1
ATOM 624 N N . GLY A 1 81 ? -1.965 3.408 -11.023 1.00 58.38 81 GLY A N 1
ATOM 625 C CA . GLY A 1 81 ? -2.390 4.702 -10.492 1.00 58.38 81 GLY A CA 1
ATOM 626 C C . GLY A 1 81 ? -3.565 5.256 -11.298 1.00 58.38 81 GLY A C 1
ATOM 627 O O . GLY A 1 81 ? -3.587 5.120 -12.522 1.00 58.38 81 GLY A O 1
ATOM 628 N N . HIS A 1 82 ? -4.541 5.836 -10.600 1.00 52.66 82 HIS A N 1
ATOM 629 C CA . HIS A 1 82 ? -5.584 6.667 -11.203 1.00 52.66 82 HIS A CA 1
ATOM 630 C C . HIS A 1 82 ? -5.089 8.099 -11.411 1.00 52.66 82 HIS A C 1
ATOM 632 O O . HIS A 1 82 ? -4.316 8.579 -10.549 1.00 52.66 82 HIS A O 1
#

pLDDT: mean 71.82, std 13.02, range [41.53, 90.88]